Protein AF-A0A059G789-F1 (afdb_monomer)

Radius of gyration: 22.1 Å; Cα contacts (8 Å, |Δi|>4): 19; chains: 1; bounding box: 57×48×36 Å

Sequence (72 aa):
MLHLLKPFVSLFREMAEMQYLWTVPVRLDNSKLVSRLGSEPHTPLDEALRETLRGLKCLHAAPSQAVSLAAG

Solvent-accessible surface area (backbone atoms only — not comparable to full-atom values): 4865 Å² total; per-residue (Å²): 115,66,78,78,48,28,89,82,34,71,68,41,43,58,49,57,59,57,46,53,67,77,77,44,95,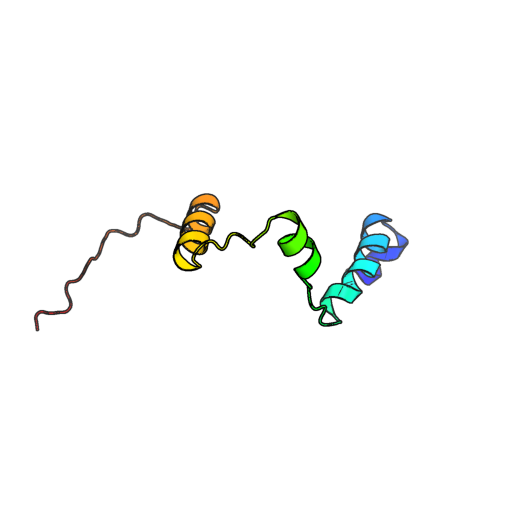76,82,84,78,54,67,73,54,28,73,72,65,74,53,79,89,78,72,59,66,72,57,52,50,52,54,49,35,52,77,70,62,68,64,67,88,66,78,86,78,75,81,90,84,90,83,134

Structure (mmCIF, N/CA/C/O backbone):
data_AF-A0A059G789-F1
#
_entry.id   AF-A0A059G789-F1
#
loop_
_atom_site.group_PDB
_atom_site.id
_atom_site.type_symbol
_atom_site.label_atom_id
_atom_site.label_alt_id
_atom_site.label_comp_id
_atom_site.label_asym_id
_atom_site.label_entity_id
_atom_site.label_seq_id
_atom_site.pdbx_PDB_ins_code
_atom_site.Cartn_x
_atom_site.Cartn_y
_atom_site.Cartn_z
_atom_site.occupancy
_atom_site.B_iso_or_equiv
_atom_site.auth_seq_id
_atom_site.auth_comp_id
_atom_site.auth_asym_id
_atom_site.auth_atom_id
_atom_site.pdbx_PDB_model_num
ATOM 1 N N . MET A 1 1 ? 19.222 -5.680 -11.877 1.00 56.09 1 MET A N 1
ATOM 2 C CA . MET A 1 1 ? 19.018 -4.834 -13.077 1.00 56.09 1 MET A CA 1
ATOM 3 C C . MET A 1 1 ? 19.008 -3.341 -12.741 1.00 56.09 1 MET A C 1
ATOM 5 O O . MET A 1 1 ? 19.856 -2.642 -13.273 1.00 56.09 1 MET A O 1
ATOM 9 N N . LEU A 1 2 ? 18.176 -2.853 -11.808 1.00 55.25 2 LEU A N 1
ATOM 10 C CA . LEU A 1 2 ? 18.139 -1.424 -11.417 1.00 55.25 2 LEU A CA 1
ATOM 11 C C . LEU A 1 2 ? 19.483 -0.858 -10.903 1.00 55.25 2 LEU A C 1
ATOM 13 O O . LEU A 1 2 ? 19.846 0.263 -11.245 1.00 55.25 2 LEU A O 1
ATOM 17 N N . HIS A 1 3 ? 20.273 -1.643 -10.159 1.00 56.56 3 HIS A N 1
ATOM 18 C CA . HIS A 1 3 ? 21.579 -1.198 -9.644 1.00 56.56 3 HIS A CA 1
ATOM 19 C C . HIS A 1 3 ? 22.634 -0.906 -10.727 1.00 56.56 3 HIS A C 1
ATOM 21 O O . HIS A 1 3 ? 23.525 -0.097 -10.488 1.00 56.56 3 HIS A O 1
ATOM 27 N N . LEU A 1 4 ? 22.544 -1.533 -11.907 1.00 61.47 4 LEU A N 1
ATOM 28 C CA . LEU A 1 4 ? 23.560 -1.398 -12.961 1.00 61.47 4 LEU A CA 1
ATOM 29 C C . LEU A 1 4 ? 23.379 -0.110 -13.785 1.00 61.47 4 LEU A C 1
ATOM 31 O O . LEU A 1 4 ? 24.340 0.420 -14.329 1.00 61.47 4 LEU A O 1
ATOM 35 N N . LEU A 1 5 ? 22.153 0.423 -13.828 1.00 57.47 5 LEU A N 1
ATOM 36 C CA . LEU A 1 5 ? 21.794 1.673 -14.515 1.00 57.47 5 LEU A CA 1
ATOM 37 C C . LEU A 1 5 ? 21.943 2.915 -13.612 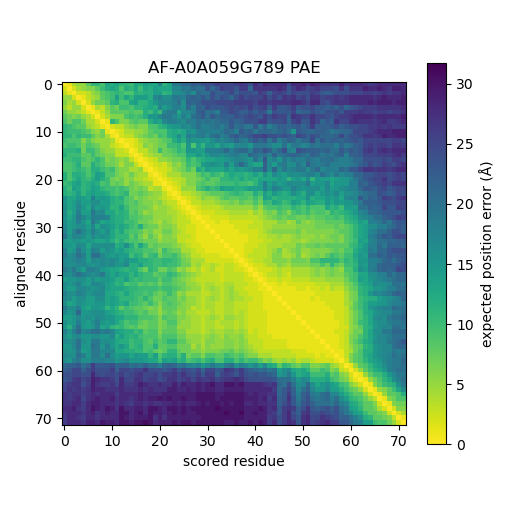1.00 57.47 5 LEU A C 1
ATOM 39 O O . LEU A 1 5 ? 21.835 4.048 -14.082 1.00 57.47 5 LEU A O 1
ATOM 43 N N . LYS A 1 6 ? 22.234 2.701 -12.320 1.00 55.69 6 LYS A N 1
ATOM 44 C CA . LYS A 1 6 ? 22.387 3.725 -11.276 1.00 55.69 6 LYS A CA 1
ATOM 45 C C . LYS A 1 6 ? 23.418 4.834 -11.588 1.00 55.69 6 LYS A C 1
ATOM 47 O O . LYS A 1 6 ? 23.126 5.979 -11.252 1.00 55.69 6 LYS A O 1
ATOM 52 N N . PRO A 1 7 ? 24.593 4.567 -12.202 1.00 63.25 7 PRO A N 1
ATOM 53 C CA . PRO A 1 7 ? 25.576 5.624 -12.455 1.00 63.25 7 PRO A CA 1
ATOM 54 C C . PRO A 1 7 ? 25.254 6.495 -13.680 1.00 63.25 7 PRO A C 1
ATOM 56 O O . PRO A 1 7 ? 25.831 7.569 -13.809 1.00 63.25 7 PRO A O 1
ATOM 59 N N . PHE A 1 8 ? 24.334 6.074 -14.558 1.00 62.91 8 PHE A N 1
ATOM 60 C CA . PHE A 1 8 ? 24.050 6.770 -15.823 1.00 62.91 8 PHE A CA 1
ATOM 61 C C . PHE A 1 8 ? 22.739 7.572 -15.816 1.00 62.91 8 PHE A C 1
ATOM 63 O O . PHE A 1 8 ? 22.554 8.431 -16.674 1.00 62.91 8 PHE A O 1
ATOM 70 N N . VAL A 1 9 ? 21.832 7.333 -14.859 1.00 59.78 9 VAL A N 1
ATOM 71 C CA . VAL A 1 9 ? 20.523 8.009 -14.797 1.00 59.78 9 VAL A CA 1
ATOM 72 C C . VAL A 1 9 ? 20.178 8.379 -13.350 1.00 59.78 9 VAL A C 1
ATOM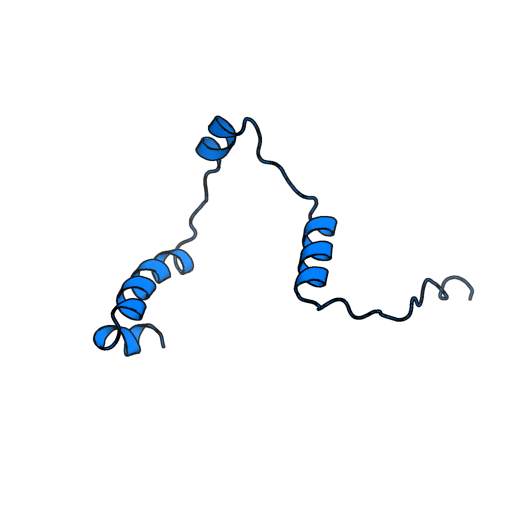 74 O O . VAL A 1 9 ? 20.015 7.496 -12.505 1.00 59.78 9 VAL A O 1
ATOM 77 N N . SER A 1 10 ? 20.000 9.677 -13.058 1.00 62.56 10 SER A N 1
ATOM 78 C CA . SER A 1 10 ? 19.653 10.154 -11.699 1.00 62.56 10 SER A CA 1
ATOM 79 C C . SER A 1 10 ? 18.364 9.519 -11.169 1.00 62.56 10 SER A C 1
ATOM 81 O O . SER A 1 10 ? 18.303 9.143 -10.002 1.00 62.56 10 SER A O 1
ATOM 83 N N . LEU A 1 11 ? 17.378 9.286 -12.044 1.00 67.44 11 LEU A N 1
ATOM 84 C CA . LEU A 1 11 ? 16.121 8.627 -11.684 1.00 67.44 11 LEU A CA 1
ATOM 85 C C . LEU A 1 11 ? 16.342 7.217 -11.107 1.00 67.44 11 LEU A C 1
ATOM 87 O O . LEU A 1 11 ? 15.750 6.863 -10.094 1.00 67.44 11 LEU A O 1
ATOM 91 N N . PHE A 1 12 ? 17.229 6.406 -11.697 1.00 63.84 12 PHE A N 1
ATOM 92 C CA . PHE A 1 12 ? 17.531 5.069 -11.167 1.00 63.84 12 PHE A CA 1
ATOM 93 C C . PHE A 1 12 ? 18.348 5.125 -9.869 1.00 63.84 12 PHE A C 1
ATOM 95 O O . PHE A 1 12 ? 18.234 4.222 -9.039 1.00 63.84 12 PHE A O 1
ATOM 102 N N . ARG A 1 13 ? 19.136 6.188 -9.655 1.00 66.62 13 ARG A N 1
ATOM 103 C CA . ARG A 1 13 ? 19.832 6.448 -8.384 1.00 66.62 13 ARG A CA 1
ATOM 104 C C . ARG A 1 13 ? 18.864 6.718 -7.241 1.00 66.62 13 ARG A C 1
ATOM 106 O O . ARG A 1 13 ? 19.022 6.093 -6.197 1.00 66.62 13 ARG A O 1
ATOM 113 N N . GLU A 1 14 ? 17.869 7.563 -7.473 1.00 69.44 14 GLU A N 1
ATOM 114 C CA . GLU A 1 14 ? 16.826 7.901 -6.497 1.00 69.44 14 GLU A CA 1
ATOM 115 C C . GLU A 1 14 ? 15.865 6.718 -6.265 1.00 69.44 14 GLU A C 1
ATOM 117 O O . GLU A 1 14 ? 15.547 6.376 -5.128 1.00 69.44 14 GLU A O 1
ATOM 122 N N . MET A 1 15 ? 15.480 5.983 -7.317 1.00 67.88 15 MET A N 1
ATOM 123 C CA . MET A 1 15 ? 14.642 4.780 -7.171 1.00 67.88 15 MET A CA 1
ATOM 124 C C . MET A 1 15 ? 15.353 3.617 -6.461 1.00 67.88 15 MET A C 1
ATOM 126 O O . MET A 1 15 ? 14.702 2.813 -5.799 1.00 67.88 15 MET A O 1
ATOM 130 N N . ALA A 1 16 ? 16.682 3.513 -6.562 1.00 66.19 16 ALA A N 1
ATOM 131 C CA . ALA A 1 16 ? 17.439 2.504 -5.818 1.00 66.19 16 ALA A CA 1
ATOM 132 C C . ALA A 1 16 ? 17.425 2.756 -4.301 1.00 66.19 16 ALA A C 1
ATOM 134 O O . ALA A 1 16 ? 17.615 1.813 -3.538 1.00 66.19 16 ALA A O 1
ATOM 135 N N . GLU A 1 17 ? 17.200 3.994 -3.851 1.00 68.31 17 GLU A N 1
ATOM 136 C CA . GLU A 1 17 ? 16.948 4.274 -2.435 1.00 68.31 17 GLU A CA 1
ATOM 137 C C . GLU A 1 17 ? 15.551 3.779 -2.052 1.00 68.31 17 GLU A C 1
ATOM 139 O O . GLU A 1 17 ? 15.413 3.040 -1.088 1.00 68.31 17 GLU A O 1
ATOM 144 N N . MET A 1 18 ? 14.531 4.028 -2.876 1.00 73.94 18 MET A N 1
ATOM 145 C CA . MET A 1 18 ? 13.167 3.510 -2.661 1.00 73.94 18 MET A CA 1
ATOM 146 C C . MET A 1 18 ? 13.088 1.972 -2.616 1.00 73.94 18 MET A C 1
ATOM 148 O O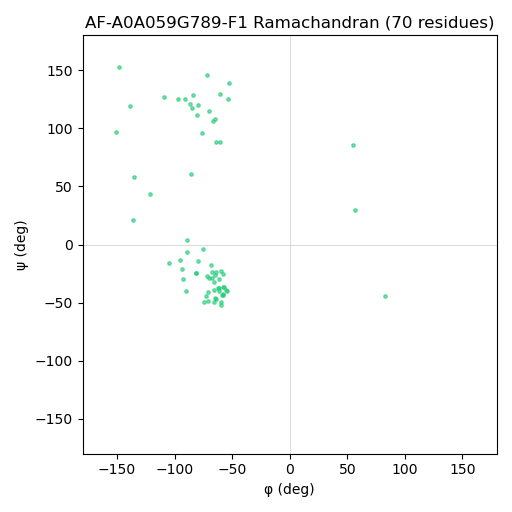 . MET A 1 18 ? 12.183 1.423 -1.992 1.00 73.94 18 MET A O 1
ATOM 152 N N . GLN A 1 19 ? 14.053 1.261 -3.210 1.00 71.25 19 GLN A N 1
ATOM 153 C CA . GLN A 1 19 ? 14.133 -0.203 -3.167 1.00 71.25 19 GLN A CA 1
ATOM 154 C C . GLN A 1 19 ? 14.213 -0.763 -1.737 1.00 71.25 19 GLN A C 1
ATOM 156 O O . GLN A 1 19 ? 13.787 -1.897 -1.514 1.00 71.25 19 GLN A O 1
ATOM 161 N N . TYR A 1 20 ? 14.702 0.002 -0.748 1.00 69.38 20 TYR A N 1
ATOM 162 C CA . TYR A 1 20 ? 14.712 -0.483 0.639 1.00 69.38 20 TYR A CA 1
ATOM 163 C C . TYR A 1 20 ? 13.289 -0.773 1.154 1.00 69.38 20 TYR A C 1
ATOM 165 O O . TYR A 1 20 ? 13.114 -1.702 1.943 1.00 69.38 20 TYR A O 1
ATOM 173 N N . LEU A 1 21 ? 12.273 -0.051 0.659 1.00 69.38 21 LEU A N 1
ATOM 174 C CA . LEU A 1 21 ? 10.861 -0.243 1.017 1.00 69.38 21 LEU A CA 1
ATOM 175 C C . LEU A 1 21 ? 10.288 -1.573 0.509 1.00 69.38 21 LEU A C 1
ATOM 177 O O . LEU A 1 21 ? 9.242 -2.007 0.981 1.00 69.38 21 LEU A O 1
ATOM 181 N N . TRP A 1 22 ? 10.945 -2.216 -0.460 1.00 70.81 22 TRP A N 1
ATOM 182 C CA . TRP A 1 22 ? 10.552 -3.532 -0.974 1.00 70.81 22 TRP A CA 1
ATOM 183 C C . TRP A 1 22 ? 11.273 -4.680 -0.265 1.00 70.81 22 TRP A C 1
ATOM 185 O O . TRP A 1 22 ? 10.789 -5.809 -0.278 1.00 70.81 22 TRP A O 1
ATOM 195 N N . THR A 1 23 ? 12.417 -4.401 0.362 1.00 73.44 23 THR A N 1
ATOM 196 C CA . THR A 1 23 ? 13.224 -5.401 1.077 1.00 73.44 23 THR A CA 1
ATOM 197 C C . THR A 1 23 ? 12.862 -5.475 2.561 1.00 73.44 23 THR A C 1
ATOM 199 O O . THR A 1 23 ? 12.992 -6.531 3.177 1.00 73.44 23 THR A O 1
ATOM 202 N N . VAL A 1 24 ? 12.405 -4.365 3.147 1.00 77.31 24 VAL A N 1
ATOM 203 C CA . VAL A 1 24 ? 12.035 -4.274 4.564 1.00 77.31 24 VAL A CA 1
ATOM 204 C C . VAL A 1 24 ? 10.515 -4.150 4.684 1.00 77.31 24 VAL A C 1
ATOM 206 O O . VAL A 1 24 ? 9.943 -3.245 4.079 1.00 77.31 24 VAL A O 1
ATOM 209 N N . PRO A 1 25 ? 9.838 -5.004 5.476 1.00 73.31 25 PRO A N 1
ATOM 210 C CA . PRO A 1 25 ? 8.405 -4.871 5.698 1.00 73.31 25 PRO A CA 1
ATOM 211 C C . PRO A 1 25 ? 8.116 -3.587 6.485 1.00 73.31 25 PRO A C 1
ATOM 213 O O . PRO A 1 25 ? 8.357 -3.508 7.690 1.00 73.31 25 PRO A O 1
ATOM 216 N N . VAL A 1 26 ? 7.587 -2.573 5.804 1.00 79.44 26 VAL A N 1
ATOM 217 C CA . VAL A 1 26 ? 7.134 -1.325 6.426 1.00 79.44 26 VAL A CA 1
ATOM 218 C C . VAL A 1 26 ? 5.662 -1.459 6.797 1.00 79.44 26 VAL A C 1
ATOM 220 O O . VAL A 1 26 ? 4.821 -1.765 5.954 1.00 79.44 26 VAL A O 1
ATOM 223 N N . ARG A 1 27 ? 5.336 -1.215 8.069 1.00 81.81 27 ARG A N 1
ATOM 224 C CA . ARG A 1 27 ? 3.945 -1.085 8.514 1.00 81.81 27 ARG A CA 1
ATOM 225 C C . ARG A 1 27 ? 3.492 0.356 8.319 1.00 81.81 27 ARG A C 1
ATOM 227 O O . ARG A 1 27 ? 4.087 1.272 8.881 1.00 81.81 27 ARG A O 1
ATOM 234 N N . LEU A 1 28 ? 2.439 0.543 7.533 1.00 83.62 28 LEU A N 1
ATOM 235 C CA . LEU A 1 28 ? 1.767 1.830 7.387 1.00 83.62 28 LEU A CA 1
ATOM 236 C C . LEU A 1 28 ? 0.820 2.026 8.576 1.00 83.62 28 LEU A C 1
ATOM 238 O O . LEU A 1 28 ? -0.167 1.308 8.709 1.00 83.62 28 LEU A O 1
ATOM 242 N N . ASP A 1 29 ? 1.146 2.977 9.450 1.00 88.81 29 ASP A N 1
ATOM 243 C CA . ASP A 1 29 ? 0.264 3.420 10.531 1.00 88.81 29 ASP A CA 1
ATOM 244 C C . ASP A 1 29 ? -0.712 4.483 10.006 1.00 88.81 29 ASP A C 1
ATOM 246 O O . ASP A 1 29 ? -0.303 5.566 9.575 1.00 88.81 29 ASP A O 1
ATOM 250 N N . ASN A 1 30 ? -2.009 4.182 10.051 1.00 91.06 30 ASN A N 1
ATOM 251 C CA . ASN A 1 30 ? -3.071 5.079 9.603 1.00 91.06 30 ASN A CA 1
ATOM 252 C C . ASN A 1 30 ? -3.583 6.011 10.718 1.00 91.06 30 ASN A C 1
ATOM 254 O O . ASN A 1 30 ? -4.476 6.815 10.459 1.00 91.06 30 ASN A O 1
ATOM 258 N N . SER A 1 31 ? -3.006 5.994 11.926 1.00 92.75 31 SER A N 1
ATOM 259 C CA . SER A 1 31 ? -3.470 6.816 13.060 1.00 92.75 31 SER A CA 1
ATOM 260 C C . SER A 1 31 ? -3.554 8.312 12.729 1.00 92.75 31 SER A C 1
ATOM 262 O O . SER A 1 31 ? -4.511 8.991 13.104 1.00 92.75 31 SER A O 1
ATOM 264 N N . LYS A 1 32 ? -2.582 8.842 11.972 1.00 92.00 32 LYS A N 1
ATOM 265 C CA . LYS A 1 32 ? -2.594 10.243 11.508 1.00 92.00 32 LYS A CA 1
ATOM 266 C C . LYS A 1 32 ? -3.662 10.522 10.448 1.00 92.00 32 LYS A C 1
ATOM 268 O O . LYS A 1 32 ? -4.107 11.657 10.333 1.00 92.00 32 LYS A O 1
ATOM 273 N N . LEU A 1 33 ? -4.032 9.524 9.650 1.00 92.94 33 LEU A N 1
ATOM 274 C CA . LEU A 1 33 ? -5.083 9.646 8.642 1.00 92.94 33 LEU A CA 1
ATOM 275 C C . LEU A 1 33 ? -6.451 9.647 9.324 1.00 92.94 33 LEU A C 1
ATOM 277 O O . LEU A 1 33 ? -7.253 10.552 9.111 1.00 92.94 33 LEU A O 1
ATOM 281 N N . VAL A 1 34 ? -6.673 8.682 10.215 1.00 95.38 34 VAL A N 1
ATOM 282 C CA . VAL A 1 34 ? -7.907 8.559 10.995 1.00 95.38 34 VAL A CA 1
ATOM 283 C C . VAL A 1 34 ? -8.119 9.791 11.873 1.00 95.38 34 VAL A C 1
ATOM 285 O O . VAL A 1 34 ? -9.226 10.311 11.916 1.00 95.38 34 VAL A O 1
ATOM 288 N N . SER A 1 35 ? -7.072 10.346 12.495 1.00 94.12 35 SER A N 1
ATOM 289 C CA . SER A 1 35 ? -7.214 11.577 13.289 1.00 94.12 35 SER A CA 1
ATOM 290 C C . SER A 1 35 ? -7.624 12.802 12.464 1.00 94.12 35 SER A C 1
ATOM 292 O O . SER A 1 35 ? -8.184 13.749 13.011 1.00 94.12 35 SER A O 1
ATOM 294 N N . ARG A 1 36 ? -7.355 12.796 11.153 1.00 93.25 36 ARG A N 1
ATOM 295 C CA . ARG A 1 36 ? -7.725 13.877 10.232 1.00 93.25 36 ARG A CA 1
ATOM 296 C C . ARG A 1 36 ? -9.104 13.675 9.609 1.00 93.25 36 ARG A C 1
ATOM 298 O O . ARG A 1 36 ? -9.825 14.654 9.464 1.00 93.25 36 ARG A O 1
ATOM 305 N N . LEU A 1 37 ? -9.456 12.446 9.230 1.00 92.38 37 LEU A N 1
ATOM 306 C CA . LEU A 1 37 ? -10.715 12.126 8.544 1.00 92.38 37 LEU A CA 1
ATOM 307 C C . LEU A 1 37 ? -11.835 11.667 9.498 1.00 92.38 37 LEU A C 1
ATOM 309 O O . LEU A 1 37 ? -12.987 11.580 9.088 1.00 92.38 37 LEU A O 1
ATOM 313 N N . GLY A 1 38 ? -11.518 11.348 10.754 1.00 92.56 38 GLY A N 1
ATOM 314 C CA . GLY A 1 38 ? -12.426 10.738 11.733 1.00 92.56 38 GLY A CA 1
ATOM 315 C C . GLY A 1 38 ? -12.522 9.216 11.590 1.00 92.56 38 GLY A C 1
ATOM 316 O O . GLY A 1 38 ? -12.425 8.491 12.576 1.00 92.56 38 GLY A O 1
ATOM 317 N N . SER A 1 39 ? -12.644 8.723 10.360 1.00 90.12 39 SER A N 1
ATOM 318 C CA . SER A 1 39 ? -12.607 7.296 10.029 1.00 90.12 39 SER A CA 1
ATOM 319 C C . SER A 1 39 ? -12.012 7.086 8.644 1.00 90.12 39 SER A C 1
ATOM 321 O O . SER A 1 39 ? -12.145 7.945 7.774 1.00 90.12 39 SER A O 1
ATOM 323 N N . GLU A 1 40 ? -11.399 5.929 8.417 1.00 90.69 40 GLU A N 1
ATOM 324 C CA . GLU A 1 40 ? -10.960 5.540 7.080 1.00 90.69 40 GLU A CA 1
ATOM 325 C C . GLU A 1 40 ? -12.155 4.992 6.277 1.00 90.69 40 GLU A C 1
ATOM 327 O O . GLU A 1 40 ? -12.781 4.018 6.702 1.00 90.69 40 GLU A O 1
ATOM 332 N N . PRO A 1 41 ? -12.520 5.608 5.138 1.00 88.94 41 PRO A N 1
ATOM 333 C CA . PRO A 1 41 ? -13.568 5.070 4.284 1.00 88.94 41 PRO A CA 1
ATOM 334 C C . PRO A 1 41 ? -13.073 3.789 3.603 1.00 88.94 41 PRO A C 1
ATOM 336 O O . PRO A 1 41 ? -12.163 3.822 2.775 1.00 88.94 41 PRO A O 1
ATOM 339 N N . HIS A 1 42 ? -13.693 2.656 3.926 1.00 90.88 42 HIS A N 1
ATOM 340 C CA . HIS A 1 42 ? -13.391 1.376 3.293 1.00 90.88 42 HIS A CA 1
ATOM 341 C C . HIS A 1 42 ? -14.384 1.084 2.168 1.00 90.88 42 HIS A C 1
ATOM 343 O O . HIS A 1 42 ? -15.593 1.048 2.386 1.00 90.88 42 HIS A O 1
ATOM 349 N N . THR A 1 43 ? -13.865 0.834 0.966 1.00 92.19 43 THR A N 1
ATOM 350 C CA . THR A 1 43 ? -14.658 0.239 -0.117 1.00 92.19 43 THR A CA 1
ATOM 351 C C . THR A 1 43 ? -14.649 -1.281 0.062 1.00 92.19 43 THR A C 1
ATOM 353 O O . THR A 1 43 ? -13.561 -1.847 0.212 1.00 92.19 43 THR A O 1
ATOM 356 N N . PRO A 1 44 ? -15.809 -1.963 0.061 1.00 95.94 44 PRO A N 1
ATOM 357 C CA . PRO A 1 44 ? -15.856 -3.421 0.089 1.00 95.94 44 PRO A CA 1
ATOM 358 C C . PRO A 1 44 ? -14.996 -4.027 -1.025 1.00 95.94 44 PRO A C 1
ATOM 360 O O . PRO A 1 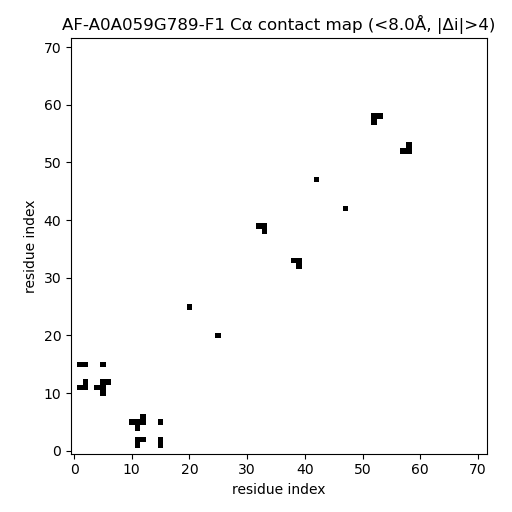44 ? -14.997 -3.538 -2.156 1.00 95.94 44 PRO A O 1
ATOM 363 N N . LEU A 1 45 ? -14.268 -5.102 -0.714 1.00 94.44 45 LEU A N 1
ATOM 364 C CA . LEU A 1 45 ? -13.278 -5.670 -1.634 1.00 94.44 45 LEU A CA 1
ATOM 365 C C . LEU A 1 45 ? -13.894 -6.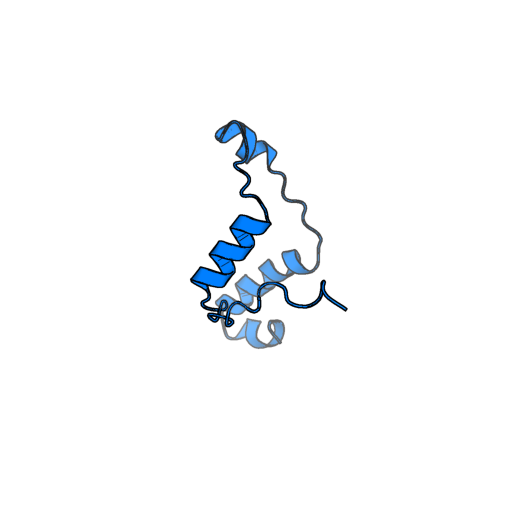069 -2.983 1.00 94.44 45 LEU A C 1
ATOM 367 O O . LEU A 1 45 ? -13.318 -5.773 -4.027 1.00 94.44 45 LEU A O 1
ATOM 371 N N . ASP A 1 46 ? -15.076 -6.684 -2.968 1.00 95.00 46 ASP A N 1
ATOM 372 C CA . ASP A 1 46 ? -15.775 -7.116 -4.184 1.00 95.00 46 ASP A CA 1
ATOM 373 C C . ASP A 1 46 ? -16.126 -5.941 -5.106 1.00 95.00 46 ASP A C 1
ATOM 375 O O . ASP A 1 46 ? -16.038 -6.049 -6.331 1.00 95.00 46 ASP A O 1
ATOM 379 N N . GLU A 1 47 ? -16.503 -4.805 -4.520 1.00 95.81 47 GLU A N 1
ATOM 380 C CA . GLU A 1 47 ? -16.803 -3.575 -5.248 1.00 95.81 47 GLU A CA 1
ATOM 381 C C . GLU A 1 47 ? -15.522 -2.952 -5.810 1.00 95.81 47 GLU A C 1
ATOM 383 O O . GLU A 1 47 ? -15.443 -2.687 -7.011 1.00 95.81 47 GLU A O 1
ATOM 388 N N . ALA A 1 48 ? -14.483 -2.817 -4.980 1.00 96.06 48 ALA A N 1
ATOM 389 C CA . ALA A 1 48 ? -13.188 -2.283 -5.394 1.00 96.06 48 ALA A CA 1
ATOM 390 C C . ALA A 1 48 ? -12.569 -3.100 -6.541 1.00 96.06 48 ALA A C 1
ATOM 392 O O . ALA A 1 48 ? -12.080 -2.533 -7.522 1.00 96.06 48 ALA A O 1
ATOM 393 N N . LEU A 1 49 ? -12.631 -4.434 -6.457 1.00 95.31 49 LEU A N 1
ATOM 394 C CA . LEU A 1 49 ? -12.152 -5.335 -7.504 1.00 95.31 49 LEU A CA 1
ATOM 395 C C . LEU A 1 49 ? -12.958 -5.173 -8.791 1.00 95.31 49 LEU A C 1
ATOM 397 O O . LEU A 1 49 ? -12.375 -5.049 -9.868 1.00 95.31 49 LEU A O 1
ATOM 401 N N . ARG A 1 50 ? -14.291 -5.142 -8.697 1.00 94.88 50 ARG A N 1
ATOM 402 C CA . ARG A 1 50 ? -15.169 -4.982 -9.860 1.00 94.88 50 ARG A CA 1
ATOM 403 C C . ARG A 1 50 ? -14.895 -3.678 -10.601 1.00 94.88 50 ARG A C 1
ATOM 405 O O . ARG A 1 50 ? -14.730 -3.709 -11.821 1.00 94.88 50 ARG A O 1
ATOM 412 N N . GLU A 1 51 ? -14.839 -2.556 -9.889 1.00 95.56 51 GLU A N 1
ATOM 413 C CA . GLU A 1 51 ? -14.583 -1.247 -10.496 1.00 95.56 51 GLU A CA 1
ATOM 414 C C . GLU A 1 51 ? -13.171 -1.166 -11.086 1.00 95.56 51 GLU A C 1
ATOM 416 O O . GLU A 1 51 ? -12.999 -0.690 -12.210 1.00 95.56 51 GLU A O 1
ATOM 421 N N . THR A 1 52 ? -12.172 -1.735 -10.401 1.00 94.94 52 THR A N 1
ATOM 422 C CA . THR A 1 52 ? -10.796 -1.827 -10.914 1.00 94.94 52 THR A CA 1
ATOM 423 C C . THR A 1 52 ? -10.741 -2.610 -12.225 1.00 94.94 52 THR A C 1
ATOM 425 O O . THR A 1 52 ? -10.224 -2.116 -13.226 1.00 94.94 52 THR A O 1
ATOM 428 N N . LEU A 1 53 ? -11.319 -3.814 -12.264 1.00 95.50 53 LEU A N 1
ATOM 429 C CA . LEU A 1 53 ? -11.318 -4.662 -13.460 1.00 95.50 53 LEU A CA 1
ATOM 430 C C . LEU A 1 53 ? -12.118 -4.041 -14.613 1.00 95.50 53 LEU A C 1
ATOM 432 O O . LEU A 1 53 ? -11.757 -4.228 -15.778 1.00 95.50 53 LEU A O 1
ATOM 436 N N . ARG A 1 54 ? -13.178 -3.283 -14.306 1.00 94.94 54 ARG A N 1
ATOM 437 C CA . ARG A 1 54 ? -13.925 -2.5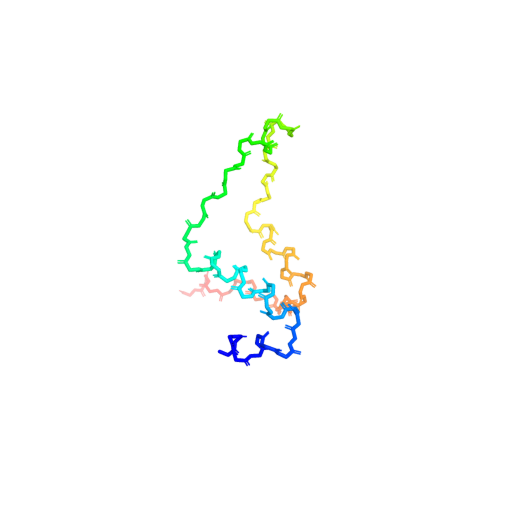00 -15.298 1.00 94.94 54 ARG A CA 1
ATOM 438 C C . ARG A 1 54 ? -13.059 -1.383 -15.884 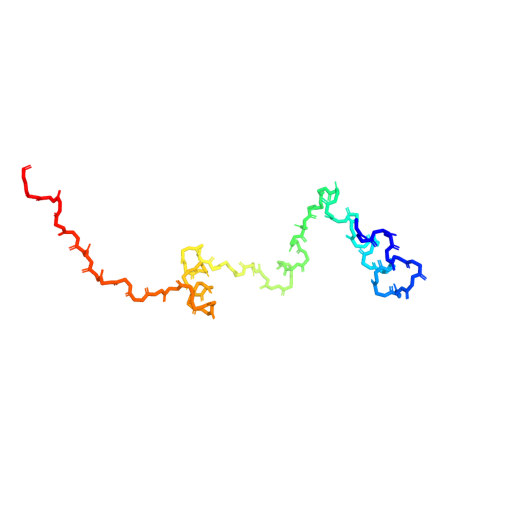1.00 94.94 54 ARG A C 1
ATOM 440 O O . ARG A 1 54 ? -12.972 -1.277 -17.105 1.00 94.94 54 ARG A O 1
ATOM 447 N N . GLY A 1 55 ? -12.393 -0.590 -15.043 1.00 93.62 55 GLY A N 1
ATOM 448 C CA . GLY A 1 55 ? -11.510 0.501 -15.473 1.00 93.62 55 GLY A CA 1
ATOM 449 C C . GLY A 1 55 ? -10.308 0.016 -16.288 1.00 93.62 55 GLY A C 1
ATOM 450 O O . GLY A 1 55 ? -9.952 0.625 -17.295 1.00 93.62 55 GLY A O 1
ATOM 451 N N . LEU A 1 56 ? -9.745 -1.136 -15.913 1.00 96.00 56 LEU A N 1
ATOM 452 C CA . LEU A 1 56 ? -8.673 -1.812 -16.651 1.00 96.00 56 LEU A CA 1
ATOM 453 C C . LEU A 1 56 ? -9.155 -2.526 -17.926 1.00 96.00 56 LEU A C 1
ATOM 455 O O . LEU A 1 56 ? -8.334 -3.060 -18.668 1.00 96.00 56 LEU A O 1
ATOM 459 N N . LYS A 1 57 ? -10.469 -2.538 -18.200 1.00 90.50 57 LYS A N 1
ATOM 460 C CA . LYS A 1 57 ? -11.095 -3.244 -19.333 1.00 90.50 57 LYS A CA 1
ATOM 461 C C . LYS A 1 57 ? -10.791 -4.750 -19.354 1.00 90.50 57 LYS A C 1
ATOM 463 O O . LYS A 1 57 ? -10.759 -5.371 -20.411 1.00 90.50 57 LYS A O 1
ATOM 468 N N . CYS A 1 58 ? -10.585 -5.348 -18.182 1.00 92.19 58 CYS A N 1
ATOM 469 C CA . CYS A 1 58 ? -10.348 -6.785 -18.035 1.00 92.19 58 CYS A CA 1
ATOM 470 C C . CYS A 1 58 ? -11.652 -7.592 -18.056 1.00 92.19 58 CYS A C 1
ATOM 472 O O . CYS A 1 58 ? -11.646 -8.772 -18.408 1.00 92.19 58 CYS A O 1
ATOM 474 N N . LEU A 1 59 ? -12.775 -6.962 -17.697 1.00 86.81 59 LEU A N 1
ATOM 475 C CA . LEU A 1 59 ? -14.096 -7.577 -17.782 1.00 86.81 59 LEU A CA 1
ATOM 476 C C . LEU A 1 59 ? -14.550 -7.598 -19.245 1.00 86.81 59 LEU A C 1
ATOM 478 O O . LEU A 1 59 ? -15.084 -6.619 -19.763 1.00 86.81 59 LEU A O 1
ATOM 482 N N . HIS A 1 60 ? -14.334 -8.728 -19.913 1.00 72.69 60 HIS A N 1
ATOM 483 C CA . HIS A 1 60 ? -15.047 -9.034 -21.146 1.00 72.69 60 HIS A CA 1
ATOM 484 C C . HIS A 1 60 ? -16.496 -9.360 -20.782 1.00 72.69 60 HIS A C 1
ATOM 486 O O . HIS A 1 60 ? -16.749 -9.942 -19.725 1.00 72.69 60 HIS A O 1
ATOM 492 N N . ALA A 1 61 ? -17.449 -9.007 -21.647 1.00 61.25 61 ALA A N 1
ATOM 493 C CA . ALA A 1 61 ? -18.809 -9.515 -21.525 1.00 61.25 61 ALA A CA 1
ATOM 494 C C . ALA A 1 61 ? -18.750 -11.035 -21.744 1.00 61.25 61 ALA A C 1
ATOM 496 O O . ALA A 1 61 ? -18.824 -11.522 -22.870 1.00 61.25 61 ALA A O 1
ATOM 497 N N . ALA A 1 62 ? -18.524 -11.795 -20.674 1.00 56.47 62 ALA A N 1
ATOM 498 C CA . ALA A 1 62 ? -18.752 -13.223 -20.713 1.00 56.47 62 ALA A CA 1
ATOM 499 C C . ALA A 1 62 ? -20.244 -13.398 -21.032 1.00 56.47 62 ALA A C 1
ATOM 501 O O . ALA A 1 62 ? -21.067 -12.743 -20.379 1.00 56.47 62 ALA A O 1
ATOM 502 N N . PRO A 1 63 ? -20.626 -14.219 -22.029 1.00 51.38 63 PRO A N 1
ATOM 503 C CA . PRO A 1 63 ? -22.022 -14.587 -22.171 1.00 51.38 63 PRO A CA 1
ATOM 504 C C . PRO A 1 63 ? -22.464 -15.137 -20.818 1.00 51.38 63 PRO A C 1
ATOM 506 O O . PRO A 1 63 ? -21.794 -16.000 -20.248 1.00 51.38 63 PRO A O 1
ATOM 509 N N . SER A 1 64 ? -23.534 -14.559 -20.277 1.00 55.12 64 SER A N 1
ATOM 510 C CA . SER A 1 64 ? -24.131 -14.966 -19.012 1.00 55.12 64 SER A CA 1
ATOM 511 C C . SER A 1 64 ? -24.584 -16.418 -19.137 1.00 55.12 64 SER A C 1
ATOM 513 O O . SER A 1 64 ? -25.710 -16.703 -19.527 1.00 55.12 64 SER A O 1
ATOM 515 N N . GLN A 1 65 ? -23.689 -17.352 -18.832 1.00 52.62 65 GLN A N 1
ATOM 516 C CA . GLN A 1 65 ? -24.026 -18.743 -18.568 1.00 52.62 65 GLN A CA 1
ATOM 517 C C . GLN A 1 65 ? -24.384 -18.830 -17.089 1.00 52.62 65 GLN A C 1
ATOM 519 O O . GLN A 1 65 ? -23.714 -19.475 -16.284 1.00 52.62 65 GLN A O 1
ATOM 524 N N . ALA A 1 66 ? -25.418 -18.078 -16.715 1.00 54.84 66 ALA A N 1
ATOM 525 C CA . ALA A 1 66 ? -26.061 -18.241 -15.434 1.00 54.84 66 ALA A CA 1
ATOM 526 C C . ALA A 1 66 ? -26.705 -19.632 -15.422 1.00 54.84 66 ALA A C 1
ATOM 528 O O . ALA A 1 66 ? -27.689 -19.875 -16.107 1.00 54.84 66 ALA A O 1
ATOM 529 N N . VAL A 1 67 ? -26.104 -20.527 -14.637 1.00 59.97 67 VAL A N 1
ATOM 530 C CA . VAL A 1 67 ? -26.781 -21.618 -13.927 1.00 59.97 67 VAL A CA 1
ATOM 531 C C . VAL A 1 67 ? -27.620 -22.547 -14.819 1.00 59.97 67 VAL A C 1
ATOM 533 O O . VAL A 1 67 ? -28.837 -22.439 -14.900 1.00 59.97 67 VAL A O 1
ATOM 536 N N . SER A 1 68 ? -26.971 -23.555 -15.405 1.00 54.94 68 SER A N 1
ATOM 537 C CA . SER A 1 68 ? -27.645 -24.784 -15.855 1.00 54.94 68 SER A CA 1
ATOM 538 C C . SER A 1 68 ? -26.838 -26.020 -15.451 1.00 54.94 68 SER A C 1
ATOM 540 O O . SER A 1 68 ? -26.409 -26.801 -16.293 1.00 54.94 68 SER A O 1
ATOM 542 N N . LEU A 1 69 ? -26.589 -26.175 -14.148 1.00 57.91 69 LEU A N 1
ATOM 543 C CA . LEU A 1 69 ? -25.986 -27.386 -13.565 1.00 57.91 69 LEU A CA 1
ATOM 544 C C . LEU A 1 69 ? -26.693 -27.843 -12.273 1.00 57.91 69 LEU A C 1
ATOM 546 O O . LEU A 1 69 ? -26.129 -28.591 -11.486 1.00 57.91 69 LEU A O 1
ATOM 550 N N . ALA A 1 70 ? -27.947 -27.425 -12.071 1.00 48.00 70 ALA A N 1
ATOM 551 C CA . ALA A 1 70 ? -28.812 -27.905 -10.988 1.00 48.00 70 ALA A CA 1
ATOM 552 C C . ALA A 1 70 ? -30.116 -28.527 -11.529 1.00 48.00 70 ALA A C 1
ATOM 554 O O . ALA A 1 70 ? -31.202 -28.247 -11.030 1.00 48.00 70 ALA A O 1
ATOM 555 N N . ALA A 1 71 ? -30.009 -29.342 -12.581 1.00 47.06 71 ALA A N 1
ATOM 556 C CA . ALA A 1 71 ? -31.056 -30.272 -13.003 1.00 47.06 71 ALA A CA 1
ATOM 557 C C . ALA A 1 71 ? -30.391 -31.474 -13.690 1.00 47.06 71 ALA A C 1
ATOM 559 O O . ALA A 1 71 ? -30.018 -31.400 -14.861 1.00 47.06 71 ALA A O 1
ATOM 560 N N . GLY A 1 72 ? -30.192 -32.543 -12.920 1.00 41.44 72 GLY A N 1
ATOM 561 C CA . GLY A 1 72 ? -29.608 -33.816 -13.338 1.00 41.44 72 GLY A CA 1
ATOM 562 C C . GLY A 1 72 ? -29.480 -34.740 -12.145 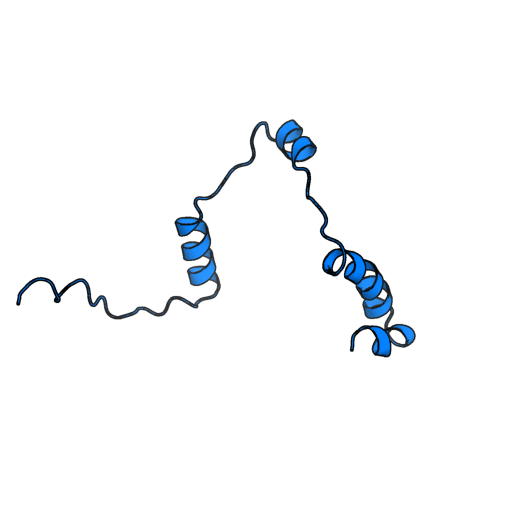1.00 41.44 72 GLY A C 1
ATOM 563 O O . GLY A 1 72 ? -28.544 -34.503 -11.354 1.00 41.44 72 GLY A O 1
#

Organism: NCBI:txid1280953

Foldseek 3Di:
DLVVCCVPDVVSVVVVVVCVCVVDPDDDDCPVVCVVVVDDDDDPPVRVVVVVCVVVVVDDPDPPPPDDPPDD

Mean predicted aligned error: 13.76 Å

pLDDT: mean 76.16, std 16.46, range [41.44, 96.06]

Secondary structure (DSSP, 8-state):
-HHHHTTT-HHHHHHHHHTHHHHS------HHHHHHHSS--PPPHHHHHHHHHHHTT------------S--